Protein AF-A0A2J8S202-F1 (afdb_monomer)

Secondary structure (DSSP, 8-state):
--GGG-EEPPPEET-SS-EEEEEEEEE--HHHHTT-EEEEEEEEE-SSS--EEEEEEEEEGGGS-TTT-EEEEEEPBPSSSS-----EEEEEEEEEGGGTEEEEEEEEEESPPPP---SS--EEEEEEEE-SS----PPP-

Organism: Pongo abelii (NCBI:txid9601)

InterPro domains:
  IPR000008 C2 domain [PF00168] (2-74)
  IPR000008 C2 domain [PS50004] (1-74)
  IPR035892 C2 domain superfamily [G3DSA:2.60.40.150] (1-80)
  IPR035892 C2 domain superfamily [G3DSA:2.60.40.150] (81-124)
  IPR035892 C2 domain superfamily [SSF49562] (3-82)
  IPR035892 C2 domain superfamily [SSF49562] (79-119)

Radius of gyration: 15.26 Å; Cα contacts (8 Å, |Δi|>4): 319; chains: 1; bounding box: 33×30×45 Å

Foldseek 3Di:
DPQPAKDKFDWAWDDQKDFGQDKDKDQAAPVVLQQKKKKKWKWKDFPPDDIHTLFMDIGRSVVDPQAVKDKDKDFGDDPDPDPDRQWIWIKIWHDDNVRSMIMITRGIIHPGDDDPPDDGIIIMIMMIDIDPPDHDDDDDD

Nearest PDB structures (foldseek):
  4rsu-assembly1_G  TM=2.448E-01  e=8.328E-01  Homo sapiens
  6lhc-assembly1_C  TM=2.661E-01  e=1.343E+00  Coxsackievirus A16
  8zh6-assembly1_B  TM=2.352E-01  e=2.680E+00  Poliovirus 2
  4en0-assembly1_C  TM=2.445E-01  e=5.069E+00  Homo sapiens

Sequence (141 aa):
PDQKNSKQTGVKRKTQKPVFEERYTFEIPFLEAQRRTLLLTVVDFDKFSRHCVIGKVSVPLCEVDLVKGGHWWKALIPSSQNEVELGELLLSLNYLPSAGRLNVDVIRAKQLLQTDVSQGSAGAWTQTCENQEDILLKRHN

pLDDT: mean 74.91, std 20.97, range [21.05, 95.94]

Solvent-accessible surface area (backbone atoms only — not comparable to full-atom values): 8170 Å² total; per-residue (Å²): 117,89,77,85,75,63,49,73,55,74,75,34,66,75,48,51,58,40,75,65,72,43,78,44,79,43,86,45,54,67,79,57,45,44,74,27,38,43,37,34,41,35,31,40,42,36,92,88,57,80,67,41,77,57,24,32,39,79,43,56,40,63,82,45,64,36,75,82,34,54,69,51,77,42,65,33,42,52,91,54,96,62,95,55,83,37,26,34,39,34,36,32,41,35,39,40,80,96,73,30,29,37,37,42,31,46,38,35,37,39,64,39,57,84,74,90,78,69,97,63,73,55,18,36,31,43,38,42,38,77,56,84,68,82,89,86,84,79,88,77,134

Structure (mmCIF, N/CA/C/O backbone):
data_AF-A0A2J8S202-F1
#
_entry.id   AF-A0A2J8S202-F1
#
loop_
_atom_site.group_PDB
_atom_site.id
_atom_site.type_symbol
_atom_site.label_atom_id
_atom_site.label_alt_id
_atom_site.label_comp_id
_atom_site.label_asym_id
_atom_site.label_entity_id
_atom_site.label_seq_id
_atom_site.pdbx_PDB_ins_code
_atom_site.Cartn_x
_atom_site.Cartn_y
_atom_site.Cartn_z
_atom_site.occupancy
_atom_site.B_iso_or_equiv
_atom_site.auth_seq_id
_atom_site.auth_comp_id
_atom_site.auth_asym_id
_atom_site.auth_atom_id
_atom_site.pdbx_PDB_model_num
ATOM 1 N N . PRO A 1 1 ? -4.399 20.491 0.256 1.00 38.12 1 PRO A N 1
ATOM 2 C CA . PRO A 1 1 ? -4.205 19.036 0.450 1.00 38.12 1 PRO A CA 1
ATOM 3 C C . PRO A 1 1 ? -2.990 18.771 1.357 1.00 38.12 1 PRO A C 1
ATOM 5 O O . PRO A 1 1 ? -1.859 19.065 0.971 1.00 38.12 1 PRO A O 1
ATOM 8 N N . ASP A 1 2 ? -3.239 18.311 2.587 1.00 34.34 2 ASP A N 1
ATOM 9 C CA . ASP A 1 2 ? -2.225 18.080 3.625 1.00 34.34 2 ASP A CA 1
ATOM 10 C C . ASP A 1 2 ? -1.236 16.966 3.223 1.00 34.34 2 ASP A C 1
ATOM 12 O O . ASP A 1 2 ? -1.467 15.775 3.410 1.00 34.34 2 ASP A O 1
ATOM 16 N N . GLN A 1 3 ? -0.092 17.372 2.664 1.00 42.88 3 GLN A N 1
ATOM 17 C CA . GLN A 1 3 ? 1.008 16.532 2.152 1.00 42.88 3 GLN A CA 1
ATOM 18 C C . GLN A 1 3 ? 1.802 15.762 3.226 1.00 42.88 3 GLN A C 1
ATOM 20 O O . GLN A 1 3 ? 2.818 15.138 2.921 1.00 42.88 3 GLN A O 1
ATOM 25 N N . LYS A 1 4 ? 1.390 15.809 4.494 1.00 51.25 4 LYS A N 1
ATOM 26 C CA . LYS A 1 4 ? 2.284 15.539 5.628 1.00 51.25 4 LYS A CA 1
ATOM 27 C C . LYS A 1 4 ? 2.596 14.051 5.874 1.00 51.25 4 LYS A C 1
ATOM 29 O O . LYS A 1 4 ? 3.563 13.764 6.573 1.00 51.25 4 LYS A O 1
ATOM 34 N N . ASN A 1 5 ? 1.850 13.113 5.272 1.00 61.41 5 ASN A N 1
ATOM 35 C CA . ASN A 1 5 ? 1.879 11.694 5.673 1.00 61.41 5 ASN A CA 1
ATOM 36 C C . ASN A 1 5 ? 2.275 10.669 4.589 1.00 61.41 5 ASN A C 1
ATOM 38 O O . ASN A 1 5 ? 2.226 9.476 4.867 1.00 61.41 5 ASN A O 1
ATOM 42 N N . SER A 1 6 ? 2.696 11.057 3.378 1.00 66.94 6 SER A N 1
ATOM 43 C CA . SER A 1 6 ? 3.093 10.051 2.367 1.00 66.94 6 SER A CA 1
ATOM 44 C C . SER A 1 6 ? 4.390 9.312 2.733 1.00 66.94 6 SER A C 1
ATOM 46 O O . SER A 1 6 ? 5.267 9.876 3.393 1.00 66.94 6 SER A O 1
ATOM 48 N N . LYS A 1 7 ? 4.535 8.069 2.258 1.00 80.69 7 LYS A N 1
ATOM 49 C CA . LYS A 1 7 ? 5.748 7.251 2.433 1.00 80.69 7 LYS A CA 1
ATOM 50 C C . LYS A 1 7 ? 6.242 6.716 1.086 1.00 80.69 7 LYS A C 1
ATOM 52 O O . LYS A 1 7 ? 5.464 6.582 0.139 1.00 80.69 7 LYS A O 1
ATOM 57 N N . GLN A 1 8 ? 7.544 6.456 0.986 1.00 76.00 8 GLN A N 1
ATOM 58 C CA . GLN A 1 8 ? 8.203 6.018 -0.249 1.00 76.00 8 GLN A CA 1
ATOM 59 C C . GLN A 1 8 ? 9.161 4.866 0.027 1.00 76.00 8 GLN A C 1
ATOM 61 O O . GLN A 1 8 ? 9.878 4.894 1.029 1.00 76.00 8 GLN A O 1
ATOM 66 N N . THR A 1 9 ? 9.191 3.901 -0.894 1.00 80.88 9 THR A N 1
ATOM 67 C CA . THR A 1 9 ? 10.151 2.798 -0.854 1.00 80.88 9 THR A CA 1
ATOM 68 C C . THR A 1 9 ? 11.521 3.210 -1.355 1.00 80.88 9 THR A C 1
ATOM 70 O O . THR A 1 9 ? 11.671 4.161 -2.127 1.00 80.88 9 THR A O 1
ATOM 73 N N . GLY A 1 10 ? 12.528 2.415 -1.008 1.00 75.31 10 GLY A N 1
ATOM 74 C CA . GLY A 1 10 ? 13.800 2.435 -1.711 1.00 75.31 10 GLY A CA 1
ATOM 75 C C . GLY A 1 10 ? 13.634 2.099 -3.198 1.00 75.31 10 GLY A C 1
ATOM 76 O O . GLY A 1 10 ? 12.735 1.355 -3.607 1.00 75.31 10 GLY A O 1
ATOM 77 N N . VAL A 1 11 ? 14.538 2.631 -4.024 1.00 77.69 11 VAL A N 1
ATOM 78 C CA . VAL A 1 11 ? 14.586 2.332 -5.463 1.00 77.69 11 VAL A CA 1
ATOM 79 C C . VAL A 1 11 ? 15.269 0.988 -5.694 1.00 77.69 11 VAL A C 1
ATOM 81 O O . VAL A 1 11 ? 16.410 0.780 -5.276 1.00 77.69 11 VAL A O 1
ATOM 84 N N . LYS A 1 12 ? 14.604 0.086 -6.418 1.00 79.06 12 LYS A N 1
ATOM 85 C CA . LYS A 1 12 ? 15.150 -1.218 -6.809 1.00 79.06 12 LYS A CA 1
ATOM 86 C C . LYS A 1 12 ? 15.546 -1.177 -8.281 1.00 79.06 12 LYS A C 1
ATOM 88 O O . LYS A 1 12 ? 14.713 -1.138 -9.180 1.00 79.06 12 LYS A O 1
ATOM 93 N N . ARG A 1 13 ? 16.854 -1.149 -8.531 1.00 73.00 13 ARG A N 1
ATOM 94 C CA . ARG A 1 13 ? 17.413 -0.974 -9.878 1.00 73.00 13 ARG A CA 1
ATOM 95 C C . ARG A 1 13 ? 17.412 -2.280 -10.668 1.00 73.00 13 ARG A C 1
ATOM 97 O O . ARG A 1 13 ? 17.683 -3.337 -10.109 1.00 73.00 13 ARG A O 1
ATOM 104 N N . LYS A 1 14 ? 17.196 -2.169 -11.980 1.00 71.94 14 LYS A N 1
ATOM 105 C CA . LYS A 1 14 ? 17.376 -3.226 -12.986 1.00 71.94 14 LYS A CA 1
ATOM 106 C C . LYS A 1 14 ? 16.583 -4.510 -12.696 1.00 71.94 14 LYS A C 1
ATOM 108 O O . LYS A 1 14 ? 17.105 -5.606 -12.868 1.00 71.94 14 LYS A O 1
ATOM 113 N N . THR A 1 15 ? 15.331 -4.392 -12.245 1.00 72.69 15 THR A N 1
ATOM 114 C CA . THR A 1 15 ? 14.475 -5.559 -11.973 1.00 72.69 15 THR A CA 1
ATOM 115 C C . THR A 1 15 ? 12.994 -5.280 -12.236 1.00 72.69 15 THR A C 1
ATOM 117 O O . THR A 1 15 ? 12.470 -4.248 -11.832 1.00 72.69 15 THR A O 1
ATOM 120 N N . GLN A 1 16 ? 12.311 -6.238 -12.869 1.00 72.50 16 GLN A N 1
ATOM 121 C CA . GLN A 1 16 ? 10.844 -6.279 -13.026 1.00 72.50 16 GLN A CA 1
ATOM 122 C C . GLN A 1 16 ? 10.153 -7.099 -11.921 1.00 72.50 16 GLN A C 1
ATOM 124 O O . GLN A 1 16 ? 8.938 -7.310 -11.939 1.00 72.50 16 GLN A O 1
ATOM 129 N N . LYS A 1 17 ? 10.940 -7.609 -10.967 1.00 79.31 17 LYS A N 1
ATOM 130 C CA . LYS A 1 17 ? 10.481 -8.350 -9.788 1.00 79.31 17 LYS A CA 1
ATOM 131 C C . LYS A 1 17 ? 11.111 -7.740 -8.529 1.00 79.31 17 LYS A C 1
ATOM 133 O O . LYS A 1 17 ? 11.915 -8.405 -7.870 1.00 79.31 17 LYS A O 1
ATOM 138 N N . PRO A 1 18 ? 10.869 -6.446 -8.243 1.00 84.12 18 PRO A N 1
ATOM 139 C CA . PRO A 1 18 ? 11.479 -5.791 -7.097 1.00 84.12 18 PRO A CA 1
ATOM 140 C C . PRO A 1 18 ? 10.973 -6.408 -5.791 1.00 84.12 18 PRO A C 1
ATOM 142 O O . PRO A 1 18 ? 9.774 -6.627 -5.617 1.00 84.12 18 PRO A O 1
ATOM 145 N N . VAL A 1 19 ? 11.900 -6.658 -4.867 1.00 87.25 19 VAL A N 1
ATOM 146 C CA . VAL A 1 19 ? 11.614 -7.031 -3.477 1.00 87.25 19 VAL A CA 1
ATOM 147 C C . VAL A 1 19 ? 11.929 -5.819 -2.607 1.00 87.25 19 VAL A C 1
ATOM 149 O O . VAL A 1 19 ? 13.067 -5.334 -2.592 1.00 87.25 19 VAL A O 1
ATOM 152 N N . PHE A 1 20 ? 10.897 -5.294 -1.954 1.00 87.75 20 PHE A N 1
ATOM 153 C CA . PHE A 1 20 ? 10.955 -4.107 -1.108 1.00 87.75 20 PHE A CA 1
ATOM 154 C C . PHE A 1 20 ? 11.125 -4.514 0.354 1.00 87.75 20 PHE A C 1
ATOM 156 O O . PHE A 1 20 ? 12.145 -4.163 0.937 1.00 87.75 20 PHE A O 1
ATOM 163 N N . GLU A 1 21 ? 10.188 -5.313 0.879 1.00 91.31 21 GLU A N 1
ATOM 164 C CA . GLU A 1 21 ? 10.121 -5.740 2.288 1.00 91.31 21 GLU A CA 1
ATOM 165 C C . GLU A 1 21 ? 10.137 -4.553 3.265 1.00 91.31 21 GLU A C 1
ATOM 167 O O . GLU A 1 21 ? 10.755 -4.588 4.327 1.00 91.31 21 GLU A O 1
ATOM 172 N N . GLU A 1 22 ? 9.434 -3.482 2.893 1.00 87.94 22 GLU A N 1
ATOM 173 C CA . GLU A 1 22 ? 9.383 -2.237 3.658 1.00 87.94 22 GLU A CA 1
ATOM 174 C C . GLU A 1 22 ? 8.033 -2.094 4.361 1.00 87.94 22 GLU A C 1
ATOM 176 O O . GLU A 1 22 ? 6.980 -2.301 3.755 1.00 87.94 22 GLU A O 1
ATOM 181 N N . ARG A 1 23 ? 8.070 -1.717 5.643 1.00 90.81 23 ARG A N 1
ATOM 182 C CA . ARG A 1 23 ? 6.890 -1.460 6.473 1.00 90.81 23 ARG A CA 1
ATOM 183 C C . ARG A 1 23 ? 6.729 0.028 6.729 1.00 90.81 23 ARG A C 1
ATOM 185 O O . ARG A 1 23 ? 7.671 0.697 7.154 1.00 90.81 23 ARG A O 1
ATOM 192 N N . TYR A 1 24 ? 5.500 0.503 6.595 1.00 90.44 24 TYR A N 1
ATOM 193 C CA . TYR A 1 24 ? 5.096 1.850 6.960 1.00 90.44 24 TYR A CA 1
ATOM 194 C C . TYR A 1 24 ? 3.992 1.812 8.004 1.00 90.44 24 TYR A C 1
ATOM 196 O O . TYR A 1 24 ? 3.042 1.044 7.885 1.00 90.44 24 TYR A O 1
ATOM 204 N N . THR A 1 25 ? 4.114 2.665 9.015 1.00 90.06 25 THR A N 1
ATOM 205 C CA . THR A 1 25 ? 3.120 2.801 10.079 1.00 90.06 25 THR A CA 1
ATOM 206 C C . THR A 1 25 ? 2.480 4.179 10.004 1.00 90.06 25 THR A C 1
ATOM 208 O O . THR A 1 25 ? 3.185 5.190 9.926 1.00 90.06 25 THR A O 1
ATOM 211 N N . PHE A 1 26 ? 1.153 4.202 10.049 1.00 87.94 26 PHE A N 1
ATOM 212 C CA . PHE A 1 26 ? 0.326 5.401 10.071 1.00 87.94 26 PHE A CA 1
ATOM 213 C C . PHE A 1 26 ? -0.447 5.434 11.388 1.00 87.94 26 PHE A C 1
ATOM 215 O O . PHE A 1 26 ? -1.079 4.448 11.767 1.00 87.94 26 PHE A O 1
ATOM 222 N N . GLU A 1 27 ? -0.360 6.547 12.110 1.00 91.00 27 GLU A N 1
ATOM 223 C CA . GLU A 1 27 ? -1.137 6.765 13.331 1.00 91.00 27 GLU A CA 1
ATOM 224 C C . GLU A 1 27 ? -2.478 7.382 12.938 1.00 91.00 27 GLU A C 1
ATOM 226 O O . GLU A 1 27 ? -2.563 8.569 12.632 1.00 91.00 27 GLU A O 1
ATOM 231 N N . ILE A 1 28 ? -3.510 6.541 12.885 1.00 88.25 28 ILE A N 1
ATOM 232 C CA . ILE A 1 28 ? -4.851 6.907 12.433 1.00 88.25 28 ILE A CA 1
ATOM 233 C C . ILE A 1 28 ? -5.902 6.145 13.256 1.00 88.25 28 ILE A C 1
ATOM 235 O O . ILE A 1 28 ? -5.770 4.931 13.443 1.00 88.25 28 ILE A O 1
ATOM 239 N N . PRO A 1 29 ? -6.960 6.801 13.766 1.00 91.75 29 PRO A N 1
ATOM 240 C CA . PRO A 1 29 ? -8.056 6.124 14.458 1.00 91.75 29 PRO A CA 1
ATOM 241 C C . PRO A 1 29 ? -8.766 5.089 13.575 1.00 91.75 29 PRO A C 1
ATOM 243 O O . PRO A 1 29 ? -8.938 5.295 12.378 1.00 91.75 29 PRO A O 1
ATOM 246 N N . PHE A 1 30 ? -9.253 3.996 14.166 1.00 91.06 30 PHE A N 1
ATOM 247 C CA . PHE A 1 30 ? -9.806 2.865 13.407 1.00 91.06 30 PHE A CA 1
ATOM 248 C C . PHE A 1 30 ? -10.989 3.257 12.514 1.00 91.06 30 PHE A C 1
ATOM 250 O O . PHE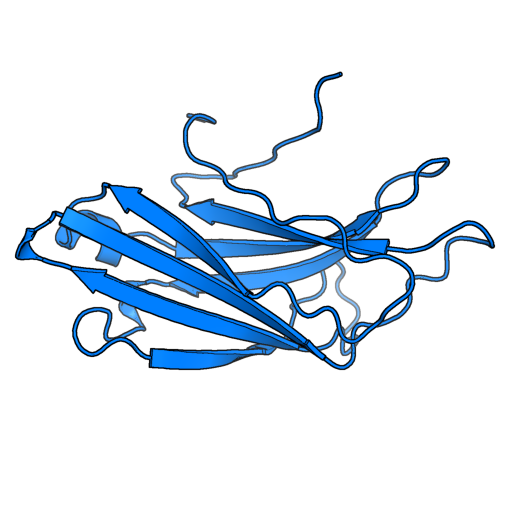 A 1 30 ? -11.031 2.910 11.337 1.00 91.06 30 PHE A O 1
ATOM 257 N N . LEU A 1 31 ? -11.931 4.030 13.063 1.00 90.94 31 LEU A N 1
ATOM 258 C CA . LEU A 1 31 ? -13.106 4.507 12.325 1.00 90.94 31 LEU A CA 1
ATOM 259 C C . LEU A 1 31 ? -12.729 5.435 11.168 1.00 90.94 31 LEU A C 1
ATOM 261 O O . LEU A 1 31 ? -13.438 5.498 10.164 1.00 90.94 31 LEU A O 1
ATOM 265 N N . GLU A 1 32 ? -11.626 6.164 11.317 1.00 88.88 32 GLU A N 1
ATOM 266 C CA . GLU A 1 32 ? -11.096 7.003 10.257 1.00 88.88 32 GLU A CA 1
ATOM 267 C C . GLU A 1 32 ? -10.426 6.135 9.193 1.00 88.88 32 GLU A C 1
ATOM 269 O O . GLU A 1 32 ? -10.776 6.268 8.026 1.00 88.88 32 GLU A O 1
ATOM 274 N N . ALA A 1 33 ? -9.583 5.174 9.587 1.00 87.88 33 ALA A N 1
ATOM 275 C CA . ALA A 1 33 ? -8.950 4.216 8.682 1.00 87.88 33 ALA A CA 1
ATOM 276 C C . ALA A 1 33 ? -9.981 3.499 7.798 1.00 87.88 33 ALA A C 1
ATOM 278 O O . ALA A 1 33 ? -9.807 3.446 6.588 1.00 87.88 33 ALA A O 1
ATOM 279 N N . GLN A 1 34 ? -11.110 3.048 8.354 1.00 87.94 34 GLN A N 1
ATOM 280 C CA . GLN A 1 34 ? -12.179 2.406 7.575 1.00 87.94 34 GLN A CA 1
ATOM 281 C C . GLN A 1 34 ? -12.800 3.309 6.496 1.00 87.94 34 GLN A C 1
ATOM 283 O O . GLN A 1 34 ? -13.395 2.810 5.549 1.00 87.94 34 GLN A O 1
ATOM 288 N N . ARG A 1 35 ? -12.672 4.632 6.603 1.00 88.19 35 ARG A N 1
ATOM 289 C CA . ARG A 1 35 ? -13.168 5.592 5.603 1.00 88.19 35 ARG A CA 1
ATOM 290 C C . ARG A 1 35 ? -12.101 5.995 4.586 1.00 88.19 35 ARG A C 1
ATOM 292 O O . ARG A 1 35 ? -12.402 6.745 3.658 1.00 88.19 35 ARG A O 1
ATOM 299 N N . ARG A 1 36 ? -10.858 5.541 4.761 1.00 86.94 36 ARG A N 1
ATOM 300 C CA . ARG A 1 36 ? -9.729 5.883 3.894 1.00 86.94 36 ARG A CA 1
ATOM 301 C C . ARG A 1 36 ? -9.542 4.830 2.807 1.00 86.94 36 ARG A C 1
ATOM 303 O O . ARG A 1 36 ? -9.976 3.682 2.893 1.00 86.94 36 ARG A O 1
ATOM 310 N N . THR A 1 37 ? -8.861 5.255 1.755 1.00 88.25 37 THR A N 1
ATOM 311 C CA . THR A 1 37 ? -8.381 4.389 0.682 1.00 88.25 37 THR A CA 1
ATOM 312 C C . THR A 1 37 ? -6.870 4.503 0.642 1.00 88.25 37 THR A C 1
ATOM 314 O O . THR A 1 37 ? -6.332 5.613 0.583 1.00 88.25 37 THR A O 1
ATOM 317 N N . LEU A 1 38 ? -6.197 3.358 0.676 1.00 89.31 38 LEU A N 1
ATOM 318 C CA . LEU A 1 38 ? -4.766 3.272 0.461 1.00 89.31 38 LEU A CA 1
ATOM 319 C C . LEU A 1 38 ? -4.493 3.319 -1.042 1.00 89.31 38 LEU A C 1
ATOM 321 O O . LEU A 1 38 ? -4.945 2.451 -1.789 1.00 89.31 38 LEU A O 1
ATOM 325 N N . LEU A 1 39 ? -3.726 4.315 -1.472 1.00 89.00 39 LEU A N 1
ATOM 326 C CA . LEU A 1 39 ? -3.286 4.457 -2.852 1.00 89.00 39 LEU A CA 1
ATOM 327 C C . LEU A 1 39 ? -1.790 4.165 -2.936 1.00 89.00 39 LEU A C 1
ATOM 329 O O . LEU A 1 39 ? -0.989 4.802 -2.254 1.00 89.00 39 LEU A O 1
ATOM 333 N N . LEU A 1 40 ? -1.403 3.244 -3.810 1.00 88.38 40 LEU A N 1
ATOM 334 C CA . LEU A 1 40 ? -0.012 2.993 -4.150 1.00 88.38 40 LEU A CA 1
ATOM 335 C C . LEU A 1 40 ? 0.236 3.327 -5.613 1.00 88.38 40 LEU A C 1
ATOM 337 O O . LEU A 1 40 ? -0.571 2.995 -6.475 1.00 88.38 40 LEU A O 1
ATOM 341 N N . THR A 1 41 ? 1.364 3.961 -5.901 1.00 87.00 41 THR A N 1
ATOM 342 C CA . THR A 1 41 ? 1.814 4.240 -7.268 1.00 87.00 41 THR A CA 1
ATOM 343 C C . THR A 1 41 ? 3.173 3.597 -7.478 1.00 87.00 41 THR A C 1
ATOM 345 O O . THR A 1 41 ? 4.109 3.876 -6.731 1.00 87.00 41 THR A O 1
ATOM 348 N N . VAL A 1 42 ? 3.279 2.741 -8.491 1.00 85.50 42 VAL A N 1
ATOM 349 C CA . VAL A 1 42 ? 4.540 2.133 -8.921 1.00 85.50 42 VAL A CA 1
ATOM 350 C C . VAL A 1 42 ? 5.103 2.968 -10.060 1.00 85.50 42 VAL A C 1
ATOM 352 O O . VAL A 1 42 ? 4.404 3.279 -11.028 1.00 85.50 42 VAL A O 1
ATOM 355 N N . VAL A 1 43 ? 6.366 3.352 -9.931 1.00 82.69 43 VAL A N 1
ATOM 356 C CA . VAL A 1 43 ? 7.029 4.301 -10.821 1.00 82.69 43 VAL A CA 1
ATOM 357 C C . VAL A 1 43 ? 8.354 3.712 -11.290 1.00 82.69 43 VAL A C 1
ATOM 359 O O . VAL A 1 43 ? 9.130 3.188 -10.488 1.00 82.69 43 VAL A O 1
ATOM 362 N N . ASP A 1 44 ? 8.623 3.831 -12.587 1.00 76.38 44 ASP A N 1
ATOM 363 C CA . ASP A 1 44 ? 9.952 3.639 -13.151 1.00 76.38 44 ASP A CA 1
ATOM 364 C C . ASP A 1 44 ? 10.767 4.921 -12.961 1.00 76.38 44 ASP A C 1
ATOM 366 O O . ASP A 1 44 ? 10.398 6.014 -13.415 1.00 76.38 44 ASP A O 1
ATOM 370 N N . PHE A 1 45 ? 11.853 4.792 -12.210 1.00 70.44 45 PHE A N 1
ATOM 371 C CA . PHE A 1 45 ? 12.813 5.848 -11.962 1.00 70.44 45 PHE A CA 1
ATOM 372 C C . PHE A 1 45 ? 13.925 5.793 -12.994 1.00 70.44 45 PHE A C 1
ATOM 374 O O . PHE A 1 45 ? 14.720 4.852 -13.029 1.00 70.44 45 PHE A O 1
ATOM 381 N N . ASP A 1 46 ? 14.059 6.895 -13.714 1.00 67.19 46 ASP A N 1
ATOM 382 C CA . ASP A 1 46 ? 15.227 7.200 -14.515 1.00 67.19 46 ASP A CA 1
ATOM 383 C C . ASP A 1 46 ? 15.930 8.424 -13.914 1.00 67.19 46 ASP A C 1
ATOM 385 O O . ASP A 1 46 ? 15.303 9.407 -13.517 1.00 67.19 46 ASP A O 1
ATOM 389 N N . LYS A 1 47 ? 17.259 8.352 -13.817 1.00 64.00 47 LYS A N 1
ATOM 390 C CA . LYS A 1 47 ? 18.096 9.450 -13.322 1.00 64.00 47 LYS A CA 1
ATOM 391 C C . LYS A 1 47 ? 18.150 10.625 -14.306 1.00 64.00 47 LYS A C 1
ATOM 393 O O . LYS A 1 47 ? 18.378 11.753 -13.870 1.00 64.00 47 LYS A O 1
ATOM 398 N N . PHE A 1 48 ? 18.013 10.356 -15.600 1.00 69.25 48 PHE A N 1
ATOM 399 C CA . PHE A 1 48 ? 18.263 11.300 -16.688 1.00 69.25 48 PHE A CA 1
ATOM 400 C C . PHE A 1 48 ? 17.007 11.643 -17.491 1.00 69.25 48 PHE A C 1
ATOM 402 O O . PHE A 1 48 ? 17.002 12.658 -18.185 1.00 69.25 48 PHE A O 1
ATOM 409 N N . SER A 1 49 ? 15.949 10.838 -17.385 1.00 65.44 49 SER A N 1
ATOM 410 C CA . SER A 1 49 ? 14.672 11.087 -18.053 1.00 65.44 49 SER A CA 1
ATOM 411 C C . SER A 1 49 ? 13.526 11.330 -17.065 1.00 65.44 49 SER A C 1
ATOM 413 O O . SER A 1 49 ? 13.703 11.410 -15.845 1.00 65.44 49 SER A O 1
ATOM 415 N N . ARG A 1 50 ? 12.324 11.542 -17.604 1.00 72.25 50 ARG A N 1
ATOM 416 C CA . ARG A 1 50 ? 11.125 11.775 -16.801 1.00 72.25 50 ARG A CA 1
ATOM 417 C C . ARG A 1 50 ? 10.668 10.453 -16.197 1.00 72.25 50 ARG A C 1
ATOM 419 O O . ARG A 1 50 ? 10.474 9.484 -16.919 1.00 72.25 50 ARG A O 1
ATOM 426 N N . HIS A 1 51 ? 10.408 10.452 -14.891 1.00 71.44 51 HIS A N 1
ATOM 427 C CA . HIS A 1 51 ? 9.828 9.289 -14.223 1.00 71.44 51 HIS A CA 1
ATOM 428 C C . HIS A 1 51 ? 8.519 8.870 -14.908 1.00 71.44 51 HIS A C 1
ATOM 430 O O . HIS A 1 51 ? 7.659 9.721 -15.174 1.00 71.44 51 HIS A O 1
ATOM 436 N N . CYS A 1 52 ? 8.360 7.571 -15.149 1.00 73.88 52 CYS A N 1
ATOM 437 C CA . CYS A 1 52 ? 7.163 7.013 -15.763 1.00 73.88 52 CYS A CA 1
ATOM 438 C C . CYS A 1 52 ? 6.327 6.292 -14.707 1.00 73.88 52 CYS A C 1
ATOM 440 O O . CYS A 1 52 ? 6.838 5.454 -13.969 1.00 73.88 52 CYS A O 1
ATOM 442 N N . VAL A 1 53 ? 5.036 6.611 -14.605 1.00 81.50 53 VAL A N 1
ATOM 443 C CA . VAL A 1 53 ? 4.132 5.827 -13.757 1.00 81.50 53 VAL A CA 1
ATOM 444 C C . VAL A 1 53 ? 3.845 4.519 -14.481 1.00 81.50 53 VAL A C 1
ATOM 446 O O . VAL A 1 53 ? 3.226 4.540 -15.540 1.00 81.50 53 VAL A O 1
ATOM 449 N N . ILE A 1 54 ? 4.272 3.403 -13.891 1.00 81.38 54 ILE A N 1
ATOM 450 C CA . ILE A 1 54 ? 3.964 2.068 -14.406 1.00 81.38 54 ILE A CA 1
ATOM 451 C C . ILE A 1 54 ? 2.480 1.798 -14.169 1.00 81.38 54 ILE A C 1
ATOM 453 O O . ILE A 1 54 ? 1.752 1.517 -15.109 1.00 81.38 54 ILE A O 1
ATOM 457 N N . GLY A 1 55 ? 2.007 1.950 -12.929 1.00 84.62 55 GLY A N 1
ATOM 458 C CA . GLY A 1 55 ? 0.612 1.695 -12.576 1.00 84.62 55 GLY A CA 1
ATOM 459 C C . GLY A 1 55 ? 0.283 2.045 -11.132 1.00 84.62 55 GLY A C 1
ATOM 460 O O . GLY A 1 55 ? 1.157 2.447 -10.358 1.00 84.62 55 GLY A O 1
ATOM 461 N N . LYS A 1 56 ? -0.991 1.903 -10.766 1.00 88.19 56 LYS A N 1
ATOM 462 C CA . LYS A 1 56 ? -1.493 2.232 -9.425 1.00 88.19 56 LYS A CA 1
ATOM 463 C C . LYS A 1 56 ? -2.263 1.072 -8.805 1.00 88.19 56 LYS A C 1
ATOM 465 O O . LYS A 1 56 ? -2.895 0.299 -9.511 1.00 88.19 56 LYS A O 1
ATOM 470 N N . VAL A 1 57 ? -2.259 0.988 -7.482 1.00 88.75 57 VAL A N 1
ATOM 471 C CA . VAL A 1 57 ? -3.144 0.118 -6.702 1.00 88.75 57 VAL A CA 1
ATOM 472 C C . VAL A 1 57 ? -3.984 0.997 -5.791 1.00 88.75 57 VAL A C 1
ATOM 474 O O . VAL A 1 57 ? -3.445 1.859 -5.106 1.00 88.75 57 VAL A O 1
ATOM 477 N N . SER A 1 58 ? -5.292 0.764 -5.763 1.00 89.19 58 SER A N 1
ATOM 478 C CA . SER A 1 58 ? -6.214 1.403 -4.826 1.00 89.19 58 SER A CA 1
ATOM 479 C C . SER A 1 58 ? -6.86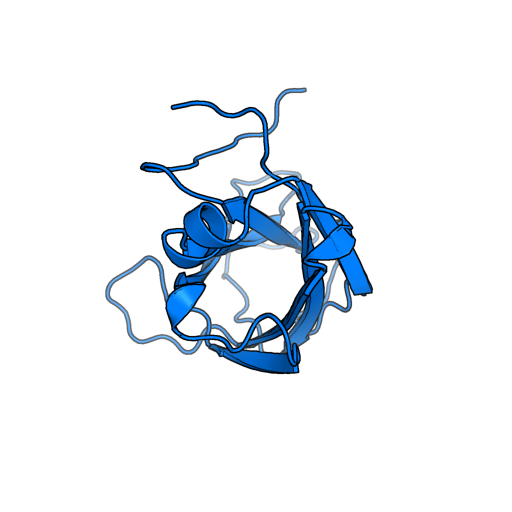3 0.327 -3.963 1.00 89.19 58 SER A C 1
ATOM 481 O O . SER A 1 58 ? -7.358 -0.669 -4.493 1.00 89.19 58 SER A O 1
ATOM 483 N N . VAL A 1 59 ? -6.825 0.494 -2.643 1.00 89.19 59 VAL A N 1
ATOM 484 C CA . VAL A 1 59 ? -7.438 -0.429 -1.681 1.00 89.19 59 VAL A CA 1
ATOM 485 C C . VAL A 1 59 ? -8.300 0.370 -0.706 1.00 89.19 59 VAL A C 1
ATOM 487 O O . VAL A 1 59 ? -7.753 1.023 0.189 1.00 89.19 59 VAL A O 1
ATOM 490 N N . PRO A 1 60 ? -9.634 0.336 -0.847 1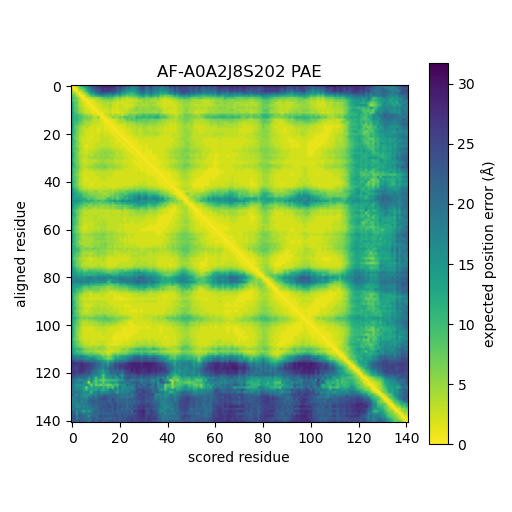.00 91.38 60 PRO A N 1
ATOM 491 C CA . PRO A 1 60 ? -10.533 0.830 0.185 1.00 91.38 60 PRO A CA 1
ATOM 492 C C . PRO A 1 60 ? -10.302 0.033 1.468 1.00 91.38 60 PRO A C 1
ATOM 494 O O . PRO A 1 60 ? -10.422 -1.192 1.485 1.00 91.38 60 PRO A O 1
ATOM 497 N N . LEU A 1 61 ? -9.932 0.709 2.553 1.00 89.38 61 LEU A N 1
ATOM 498 C CA . LEU A 1 61 ? -9.554 0.023 3.789 1.00 89.38 61 LEU A CA 1
ATOM 499 C C . LEU A 1 61 ? -10.757 -0.623 4.495 1.00 89.38 61 LEU A C 1
ATOM 501 O O . LEU A 1 61 ? -10.571 -1.537 5.291 1.00 89.38 61 LEU A O 1
ATOM 505 N N . CYS A 1 62 ? -11.986 -0.204 4.174 1.00 90.31 62 CYS A N 1
ATOM 506 C CA . CYS A 1 62 ? -13.217 -0.869 4.612 1.00 90.31 62 CYS A CA 1
ATOM 507 C C . CYS A 1 62 ? -13.435 -2.259 4.000 1.00 90.31 62 CYS A C 1
ATOM 509 O O . CYS A 1 62 ? -14.165 -3.055 4.583 1.00 90.31 62 CYS A O 1
ATOM 511 N N . GLU A 1 63 ? -12.834 -2.559 2.846 1.00 92.00 63 GLU A N 1
ATOM 512 C CA . GLU A 1 63 ? -12.976 -3.860 2.173 1.00 92.00 63 GLU A CA 1
ATOM 513 C C . GLU A 1 63 ? -12.010 -4.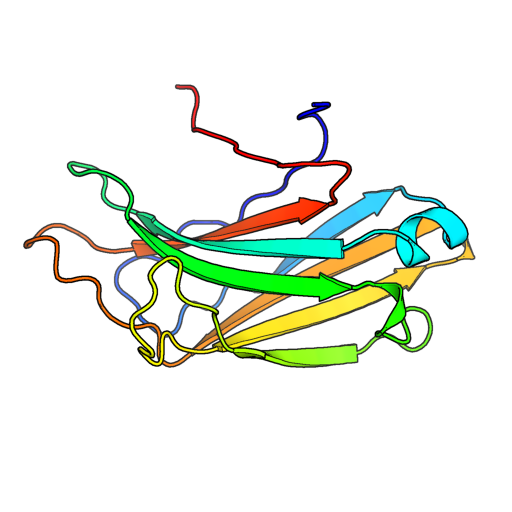916 2.726 1.00 92.00 63 GLU A C 1
ATOM 515 O O . GLU A 1 63 ? -12.049 -6.081 2.329 1.00 92.00 63 GLU A O 1
ATOM 520 N N . VAL A 1 64 ? -11.127 -4.514 3.640 1.00 91.25 64 VAL A N 1
ATOM 521 C CA . VAL A 1 64 ? -10.118 -5.372 4.251 1.00 91.25 64 VAL A CA 1
ATOM 522 C C . VAL A 1 64 ? -10.465 -5.574 5.719 1.00 91.25 64 VAL A C 1
ATOM 524 O O . VAL A 1 64 ? -10.714 -4.619 6.453 1.00 91.25 64 VAL A O 1
ATOM 527 N N . ASP A 1 65 ? -10.403 -6.821 6.185 1.00 94.31 65 ASP A N 1
ATOM 528 C CA . ASP A 1 65 ? -10.378 -7.099 7.620 1.00 94.31 65 ASP A CA 1
ATOM 529 C C . ASP A 1 65 ? -9.012 -6.691 8.191 1.00 94.31 65 ASP A C 1
ATOM 531 O O . ASP A 1 65 ? -8.063 -7.475 8.247 1.00 94.31 65 ASP A O 1
ATOM 535 N N . LEU A 1 66 ? -8.902 -5.418 8.572 1.00 92.62 66 LEU A N 1
ATOM 536 C CA . LEU A 1 66 ? -7.662 -4.840 9.081 1.00 92.62 66 LEU A CA 1
ATOM 537 C C . LEU A 1 66 ? -7.237 -5.434 10.430 1.00 92.62 66 LEU A C 1
ATOM 539 O O . LEU A 1 66 ? -6.058 -5.359 10.756 1.00 92.62 66 LEU A O 1
ATOM 543 N N . VAL A 1 67 ? -8.163 -5.987 11.220 1.00 92.31 67 VAL A N 1
ATOM 544 C CA . VAL A 1 67 ? -7.864 -6.521 12.561 1.00 92.31 67 VAL A CA 1
ATOM 545 C C . VAL A 1 67 ? -7.275 -7.919 12.462 1.00 92.31 67 VAL A C 1
ATOM 547 O O . VAL 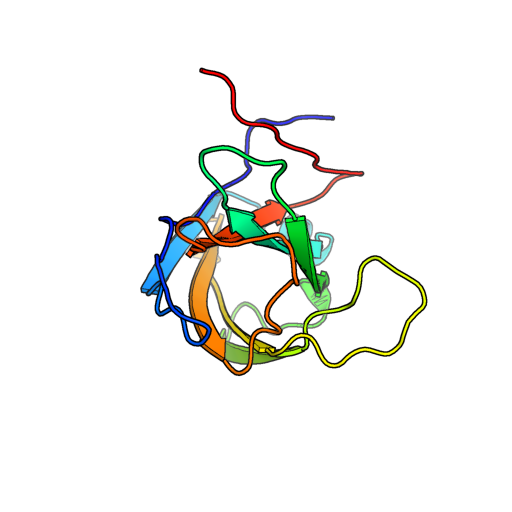A 1 67 ? -6.304 -8.229 13.149 1.00 92.31 67 VAL A O 1
ATOM 550 N N . LYS A 1 68 ? -7.843 -8.764 11.596 1.00 94.25 68 LYS A N 1
ATOM 551 C CA . LYS A 1 68 ? -7.225 -10.046 11.250 1.00 94.25 68 LYS A CA 1
ATOM 552 C C . LYS A 1 68 ? -5.912 -9.833 10.496 1.00 94.25 68 LYS A C 1
ATOM 554 O O . LYS A 1 68 ? -4.982 -10.627 10.636 1.00 94.25 68 LYS A O 1
ATOM 559 N N . GLY A 1 69 ? -5.870 -8.767 9.699 1.00 93.19 69 GLY A N 1
ATOM 560 C CA . GLY A 1 69 ? -4.786 -8.473 8.787 1.00 93.19 69 GLY A CA 1
ATOM 561 C C . GLY A 1 69 ? -4.664 -9.526 7.689 1.00 93.19 69 GLY A C 1
ATOM 562 O O . GLY A 1 69 ? -5.387 -10.526 7.628 1.00 93.19 69 GLY A O 1
ATOM 563 N N . GLY A 1 70 ? -3.726 -9.303 6.781 1.00 93.56 70 GLY A N 1
ATOM 564 C CA . GLY A 1 70 ? -3.436 -10.268 5.733 1.00 93.56 70 GLY A CA 1
ATOM 565 C C . GLY A 1 70 ? -2.536 -9.703 4.658 1.00 93.56 70 GLY A C 1
ATOM 566 O O . GLY A 1 70 ? -2.251 -8.508 4.642 1.00 93.56 70 GLY A O 1
ATOM 567 N N . HIS A 1 71 ? -2.117 -10.581 3.750 1.00 93.81 71 HIS A N 1
ATOM 568 C CA . HIS A 1 71 ? -1.373 -10.201 2.562 1.00 93.81 71 HIS A CA 1
ATOM 569 C C . HIS A 1 71 ? -2.002 -10.787 1.305 1.00 93.81 71 HIS A C 1
ATOM 571 O O . HIS A 1 71 ? -2.517 -11.905 1.317 1.00 93.81 71 HIS A O 1
ATOM 577 N N . TRP A 1 72 ? -1.960 -10.035 0.212 1.00 95.12 72 TRP A N 1
ATOM 578 C CA . TRP A 1 72 ? -2.538 -10.450 -1.063 1.00 95.12 72 TRP A CA 1
ATOM 579 C C . TRP A 1 72 ? -1.881 -9.715 -2.230 1.00 95.12 72 TRP A C 1
ATOM 581 O O . TRP A 1 72 ? -1.274 -8.652 -2.076 1.00 95.12 72 TRP A O 1
ATOM 591 N N . TRP A 1 73 ? -2.019 -10.299 -3.417 1.00 94.62 73 TRP A N 1
ATOM 592 C CA . TRP A 1 73 ? -1.626 -9.659 -4.665 1.00 94.62 73 TRP A CA 1
ATOM 593 C C . TRP A 1 73 ? -2.725 -8.702 -5.136 1.00 94.62 73 TRP A C 1
ATOM 595 O O . TRP A 1 73 ? -3.910 -9.038 -5.096 1.00 94.62 73 TRP A O 1
ATOM 605 N N . LYS A 1 74 ? -2.335 -7.504 -5.576 1.00 93.00 74 LYS A N 1
ATOM 606 C CA . LYS A 1 74 ? -3.200 -6.569 -6.304 1.00 93.00 74 LYS A CA 1
ATOM 607 C C . LYS A 1 74 ? -2.591 -6.258 -7.660 1.00 93.00 74 LYS A C 1
ATOM 609 O O . LYS A 1 74 ? -1.435 -5.840 -7.731 1.00 93.00 74 LYS A O 1
ATOM 614 N N . ALA A 1 75 ? -3.386 -6.428 -8.709 1.00 92.38 75 ALA A N 1
ATOM 615 C CA . ALA A 1 75 ? -3.029 -6.001 -10.050 1.00 92.38 75 ALA A CA 1
ATOM 616 C C . ALA A 1 75 ? -2.868 -4.477 -10.114 1.00 92.38 75 ALA A C 1
ATOM 618 O O . ALA A 1 75 ? -3.611 -3.727 -9.473 1.00 92.38 75 ALA A O 1
ATOM 619 N N . LEU A 1 76 ? -1.879 -4.035 -10.884 1.00 88.38 76 LEU A N 1
ATOM 620 C CA . LEU A 1 76 ? -1.660 -2.629 -11.178 1.00 88.38 76 LEU A CA 1
ATOM 621 C C . LEU A 1 76 ? -2.666 -2.154 -12.221 1.00 88.38 76 LEU A C 1
ATOM 623 O O . LEU A 1 76 ? -2.840 -2.769 -13.269 1.00 88.38 76 LEU A O 1
ATOM 627 N N . ILE A 1 77 ? -3.293 -1.021 -11.932 1.00 88.19 77 ILE A N 1
ATOM 628 C CA . ILE A 1 77 ? -4.247 -0.365 -12.815 1.00 88.19 77 ILE A CA 1
ATOM 629 C C . ILE A 1 77 ? -3.486 0.645 -13.684 1.00 88.19 77 ILE A C 1
ATOM 631 O O . ILE A 1 77 ? -2.728 1.466 -13.137 1.00 88.19 77 ILE A O 1
ATOM 635 N N . PRO A 1 78 ? -3.666 0.607 -15.017 1.00 80.25 78 PRO A N 1
ATOM 636 C CA . PRO A 1 78 ? -3.029 1.552 -15.919 1.00 80.25 78 PRO A CA 1
ATOM 637 C C . PRO A 1 78 ? -3.548 2.969 -15.721 1.00 80.25 78 PRO A C 1
ATOM 639 O O . PRO A 1 78 ? -4.694 3.209 -15.356 1.00 80.25 78 PRO A O 1
ATOM 642 N N . SER A 1 79 ? -2.659 3.936 -15.953 1.00 70.00 79 SER A N 1
ATOM 643 C CA . SER A 1 79 ? -3.015 5.361 -15.916 1.00 70.00 79 SER A CA 1
ATOM 644 C C . SER A 1 79 ? -3.607 5.858 -17.245 1.00 70.00 79 SER A C 1
ATOM 646 O O . SER A 1 79 ? -4.066 6.994 -17.314 1.00 70.00 79 SER A O 1
ATOM 648 N N . SER A 1 80 ? -3.585 5.031 -18.294 1.00 69.88 80 SER A N 1
ATOM 649 C CA . SER A 1 80 ? -4.173 5.281 -19.615 1.00 69.88 80 SER A CA 1
ATOM 650 C C . SER A 1 80 ? -5.271 4.253 -19.915 1.00 69.88 80 SER A C 1
ATOM 652 O O . SER A 1 80 ? -5.297 3.183 -19.316 1.00 69.88 80 SER A O 1
ATOM 654 N N . GLN A 1 81 ? -6.178 4.564 -20.849 1.00 59.59 81 GLN A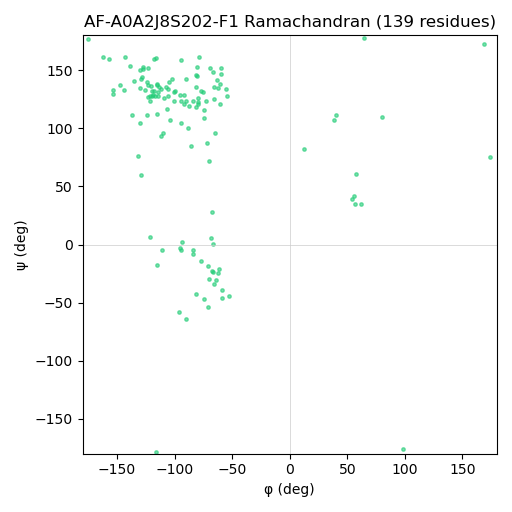 N 1
ATOM 655 C CA . 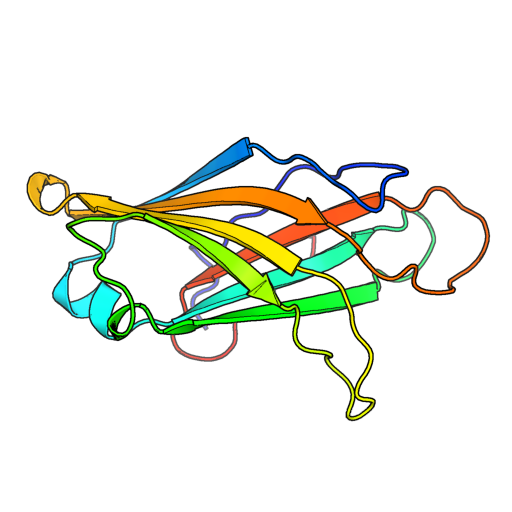GLN A 1 81 ? -7.308 3.694 -21.231 1.00 59.59 81 GLN A CA 1
ATOM 656 C C . GLN A 1 81 ? -6.902 2.382 -21.929 1.00 59.59 81 GLN A C 1
ATOM 658 O O . GLN A 1 81 ? -7.770 1.600 -22.303 1.00 59.59 81 GLN A O 1
ATOM 663 N N . ASN A 1 82 ? -5.607 2.128 -22.120 1.00 64.19 82 ASN A N 1
ATOM 664 C CA . ASN A 1 82 ? -5.156 0.881 -22.717 1.00 64.19 82 ASN A CA 1
ATOM 665 C C . ASN A 1 82 ? -5.167 -0.215 -21.645 1.00 64.19 82 ASN A C 1
ATOM 667 O O . ASN A 1 82 ? -4.489 -0.087 -20.625 1.00 64.19 82 ASN A O 1
ATOM 671 N N . GLU A 1 83 ? -5.908 -1.296 -21.894 1.00 65.06 83 GLU A N 1
ATOM 672 C CA . GLU A 1 83 ? -5.942 -2.507 -21.062 1.00 65.06 83 GLU A CA 1
ATOM 673 C C . GLU A 1 83 ? -4.625 -3.282 -21.184 1.00 65.06 83 GLU A C 1
ATOM 675 O O . GLU A 1 83 ? -4.527 -4.320 -21.835 1.00 65.06 83 GLU A O 1
ATOM 680 N N . VAL A 1 84 ? -3.568 -2.734 -20.594 1.00 77.12 84 VAL A N 1
ATOM 681 C CA . VAL A 1 84 ? -2.257 -3.371 -20.547 1.00 77.12 84 VAL A CA 1
ATOM 682 C C . VAL A 1 84 ? -2.078 -4.023 -19.182 1.00 77.12 84 VAL A C 1
ATOM 684 O O . VAL A 1 84 ? -2.323 -3.397 -18.151 1.00 77.12 84 VAL A O 1
ATOM 687 N N . GLU A 1 85 ? -1.631 -5.278 -19.163 1.00 80.44 85 GLU A N 1
ATOM 688 C CA . GLU A 1 85 ? -1.276 -5.968 -17.925 1.00 80.44 85 GLU A CA 1
ATOM 689 C C . GLU A 1 85 ? 0.064 -5.421 -17.402 1.00 80.44 85 GLU A C 1
ATOM 691 O O . GLU A 1 85 ? 1.122 -5.626 -17.996 1.00 80.44 85 GLU A O 1
ATOM 696 N N . LEU A 1 86 ? 0.016 -4.671 -16.298 1.00 82.81 86 LEU A N 1
ATOM 697 C CA . LEU A 1 86 ? 1.167 -3.932 -15.758 1.00 82.81 86 LEU A CA 1
ATOM 698 C C . LEU A 1 86 ? 1.932 -4.673 -14.659 1.00 82.81 86 LEU A C 1
ATOM 700 O O . LEU A 1 86 ? 2.938 -4.162 -14.163 1.00 82.81 86 LEU A O 1
ATOM 704 N N . GLY A 1 87 ? 1.455 -5.855 -14.276 1.00 87.81 87 GLY A N 1
ATOM 705 C CA . GLY A 1 87 ? 1.976 -6.653 -13.175 1.00 87.81 87 GLY A CA 1
ATOM 706 C C . GLY A 1 87 ? 1.177 -6.499 -11.885 1.00 87.81 87 GLY A C 1
ATOM 707 O O . GLY A 1 87 ? 0.142 -5.834 -11.827 1.00 87.81 87 GLY A O 1
ATOM 708 N N . GLU A 1 88 ? 1.670 -7.137 -10.828 1.00 91.00 88 GLU A N 1
ATOM 709 C CA . GLU A 1 88 ? 0.990 -7.195 -9.535 1.00 91.00 88 GLU A CA 1
ATOM 710 C C . GLU A 1 88 ? 1.926 -6.809 -8.389 1.00 91.00 88 GLU A C 1
ATOM 712 O O . GLU A 1 88 ? 3.132 -7.076 -8.423 1.00 91.00 88 GLU A O 1
ATOM 717 N N . LEU A 1 89 ? 1.348 -6.235 -7.335 1.00 91.69 89 LEU A N 1
ATOM 718 C CA . LEU A 1 89 ? 2.025 -5.847 -6.104 1.00 91.69 89 LEU A CA 1
ATOM 719 C C . LEU A 1 89 ? 1.505 -6.687 -4.931 1.00 91.69 89 LEU A C 1
ATOM 721 O O . LEU A 1 89 ? 0.298 -6.772 -4.708 1.00 91.69 89 LEU A O 1
ATOM 725 N N . LEU A 1 90 ? 2.416 -7.310 -4.186 1.00 94.31 90 LEU A N 1
ATOM 726 C CA . LEU A 1 90 ? 2.118 -8.025 -2.950 1.00 94.31 90 LEU A CA 1
ATOM 727 C C . LEU A 1 90 ? 2.178 -7.051 -1.777 1.00 94.31 90 LEU A C 1
ATOM 729 O O . LEU A 1 90 ? 3.234 -6.477 -1.488 1.00 94.31 90 LEU A O 1
ATOM 733 N N . LEU A 1 91 ? 1.046 -6.915 -1.096 1.00 94.00 91 LEU A N 1
ATOM 734 C CA . LEU A 1 91 ? 0.855 -6.001 0.023 1.00 94.00 91 LEU A CA 1
ATOM 735 C C . LEU A 1 91 ? 0.411 -6.762 1.257 1.00 94.00 91 LEU A C 1
ATOM 737 O O . LEU A 1 91 ? -0.252 -7.786 1.124 1.00 94.00 91 LEU A O 1
ATOM 741 N N . SER A 1 92 ? 0.747 -6.234 2.430 1.00 95.19 92 SER A N 1
ATOM 742 C CA . SER A 1 92 ? 0.200 -6.662 3.718 1.00 95.19 92 SER A CA 1
ATOM 743 C C . SER A 1 92 ? -0.376 -5.459 4.449 1.00 95.19 92 SER A C 1
ATOM 745 O O . SER A 1 92 ? 0.272 -4.415 4.508 1.00 95.19 92 SER A O 1
ATOM 747 N N . LEU A 1 93 ? -1.588 -5.599 4.987 1.00 95.06 93 LEU A N 1
ATOM 748 C CA . LEU A 1 93 ? -2.218 -4.592 5.840 1.00 95.06 93 LEU A CA 1
ATOM 749 C C . LEU A 1 93 ? -2.585 -5.221 7.177 1.00 95.06 93 LEU A C 1
ATOM 751 O O . LEU A 1 93 ? -3.120 -6.330 7.222 1.00 95.06 93 LEU A O 1
ATOM 755 N N . ASN A 1 94 ? -2.326 -4.494 8.258 1.00 95.94 94 ASN A N 1
ATOM 756 C CA . ASN A 1 94 ? -2.746 -4.879 9.598 1.00 95.94 94 ASN A CA 1
ATOM 757 C C . ASN A 1 94 ? -2.916 -3.642 10.477 1.00 95.94 94 ASN A C 1
ATOM 759 O O . ASN A 1 94 ? -2.026 -2.797 10.543 1.00 95.94 94 ASN A O 1
ATOM 763 N N . TYR A 1 95 ? -4.021 -3.559 11.201 1.00 94.88 95 TYR A N 1
ATOM 764 C CA . TYR A 1 95 ? -4.298 -2.493 12.146 1.00 94.88 95 TYR A CA 1
ATOM 765 C C . TYR A 1 95 ? -4.131 -2.991 13.580 1.00 94.88 95 TYR A C 1
ATOM 767 O O . TYR A 1 95 ? -4.526 -4.102 13.921 1.00 94.88 95 TYR A O 1
ATOM 775 N N . LEU A 1 96 ? -3.546 -2.156 14.434 1.00 94.81 96 LEU A N 1
ATOM 776 C CA . LEU A 1 96 ? -3.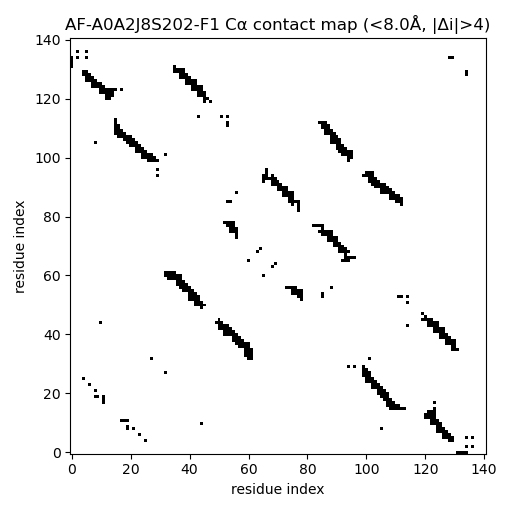350 -2.405 15.857 1.00 94.81 96 LEU A CA 1
ATOM 777 C C . LEU A 1 96 ? -4.269 -1.468 16.657 1.00 94.81 96 LEU A C 1
ATOM 779 O O . LEU A 1 96 ? -3.874 -0.326 16.920 1.00 94.81 96 LEU A O 1
ATOM 783 N N . PRO A 1 97 ? -5.472 -1.921 17.076 1.00 90.62 97 PRO A N 1
ATOM 784 C CA . PRO A 1 97 ? -6.437 -1.074 17.778 1.00 90.62 97 PRO A CA 1
ATOM 785 C C . PRO A 1 97 ? -5.913 -0.466 19.070 1.00 90.62 97 PRO A C 1
ATOM 787 O O . PRO A 1 97 ? -6.158 0.705 19.337 1.00 90.62 97 PRO A O 1
ATOM 790 N N . SER A 1 98 ? -5.136 -1.232 19.837 1.00 91.12 98 SER A N 1
ATOM 791 C CA . SER A 1 98 ? -4.546 -0.774 21.099 1.00 91.12 98 SER A CA 1
ATOM 792 C C . SER A 1 98 ? -3.574 0.394 20.928 1.00 91.12 98 SER A C 1
ATOM 794 O O . SER A 1 98 ? -3.370 1.151 21.872 1.00 91.12 98 SER A O 1
ATOM 796 N N . ALA A 1 99 ? -2.981 0.544 19.742 1.00 91.69 99 ALA A N 1
ATOM 797 C CA . ALA A 1 99 ? -1.991 1.573 19.449 1.00 91.69 99 ALA A CA 1
ATOM 798 C C . ALA A 1 99 ? -2.501 2.650 18.481 1.00 91.69 99 ALA A C 1
ATOM 800 O O . ALA A 1 99 ? -1.768 3.594 18.207 1.00 91.69 99 ALA A O 1
ATOM 801 N N . GLY A 1 100 ? -3.713 2.507 17.933 1.00 92.12 100 GLY A N 1
ATOM 802 C CA . GLY A 1 100 ? -4.231 3.426 16.919 1.00 92.12 100 GLY A CA 1
ATOM 803 C C . GLY A 1 100 ? -3.392 3.445 15.634 1.00 92.12 100 GLY A C 1
ATOM 804 O O . GLY A 1 100 ? -3.189 4.508 15.052 1.00 92.12 100 GLY A O 1
ATOM 805 N N . ARG A 1 101 ? -2.824 2.298 15.233 1.00 93.81 101 ARG A N 1
ATOM 806 C CA . ARG A 1 101 ? -1.799 2.222 14.176 1.00 93.81 101 ARG A CA 1
ATOM 807 C C . ARG A 1 101 ? -2.196 1.306 13.031 1.00 93.81 101 ARG A C 1
ATOM 809 O O . ARG A 1 101 ? -2.454 0.127 13.254 1.00 93.81 101 ARG A O 1
ATOM 816 N N . LEU A 1 102 ? -2.139 1.821 11.807 1.00 92.69 102 LEU A N 1
ATOM 817 C CA . LEU A 1 102 ? -2.207 1.042 10.575 1.00 92.69 102 LEU A CA 1
ATOM 818 C C . LEU A 1 102 ? -0.790 0.717 10.097 1.00 92.69 102 LEU A C 1
ATOM 820 O O . LEU A 1 102 ? 0.008 1.620 9.858 1.00 92.69 102 LEU A O 1
ATOM 824 N N . ASN A 1 103 ? -0.488 -0.564 9.919 1.00 94.06 103 ASN A N 1
ATOM 825 C CA . ASN A 1 103 ? 0.732 -1.030 9.274 1.00 94.06 103 ASN A CA 1
ATOM 826 C C . ASN A 1 103 ? 0.439 -1.416 7.824 1.00 94.06 103 ASN A C 1
ATOM 828 O O . ASN A 1 103 ? -0.500 -2.166 7.548 1.00 94.06 103 ASN A O 1
ATOM 832 N N . VAL A 1 104 ? 1.276 -0.916 6.923 1.00 94.31 104 VAL A N 1
ATOM 833 C CA . VAL A 1 104 ? 1.257 -1.182 5.487 1.00 94.31 104 VAL A CA 1
ATOM 834 C C . VAL A 1 104 ? 2.622 -1.725 5.100 1.00 94.31 104 VAL A C 1
ATOM 836 O O . VAL A 1 104 ? 3.604 -0.984 5.132 1.00 94.31 104 VAL A O 1
ATOM 839 N N . ASP A 1 105 ? 2.695 -2.998 4.720 1.00 93.50 105 ASP A N 1
ATOM 840 C CA . ASP A 1 105 ? 3.926 -3.581 4.192 1.00 93.50 105 ASP A CA 1
ATOM 841 C C . ASP A 1 105 ? 3.858 -3.655 2.665 1.00 93.50 105 ASP A C 1
ATOM 843 O O . ASP A 1 105 ? 2.967 -4.288 2.086 1.00 93.50 105 ASP A O 1
ATOM 847 N N . VAL A 1 106 ? 4.836 -3.034 2.008 1.00 91.56 106 VAL A N 1
ATOM 848 C CA . VAL A 1 106 ? 5.091 -3.199 0.577 1.00 91.56 106 VAL A CA 1
ATOM 849 C C . VAL A 1 106 ? 6.142 -4.290 0.441 1.00 91.56 106 VAL A C 1
ATOM 851 O O . VAL A 1 106 ? 7.316 -4.079 0.742 1.00 91.56 106 VAL A O 1
ATOM 854 N N . ILE A 1 107 ? 5.722 -5.488 0.030 1.00 91.94 107 ILE A N 1
ATOM 855 C CA . ILE A 1 107 ? 6.580 -6.676 0.106 1.00 91.94 107 ILE A CA 1
ATOM 856 C C . ILE A 1 107 ? 7.389 -6.828 -1.180 1.00 91.94 107 ILE A C 1
ATOM 858 O O . ILE A 1 107 ? 8.614 -6.745 -1.167 1.00 91.94 107 ILE A O 1
ATOM 862 N N . ARG A 1 108 ? 6.717 -7.046 -2.312 1.00 89.69 108 ARG A N 1
ATOM 863 C CA . ARG A 1 108 ? 7.363 -7.260 -3.617 1.00 89.69 108 ARG A CA 1
ATOM 864 C C . ARG A 1 108 ? 6.384 -7.049 -4.761 1.00 89.69 108 ARG A C 1
ATOM 866 O O . ARG A 1 108 ? 5.182 -7.166 -4.557 1.00 89.69 108 ARG A O 1
ATOM 873 N N . ALA A 1 109 ? 6.895 -6.828 -5.964 1.00 90.00 109 ALA A N 1
ATOM 874 C CA . ALA A 1 109 ? 6.097 -6.846 -7.187 1.00 90.00 109 ALA A CA 1
ATOM 875 C C . ALA A 1 109 ? 6.542 -7.975 -8.125 1.00 90.00 109 ALA A C 1
ATOM 877 O O . ALA A 1 109 ? 7.660 -8.490 -8.014 1.00 90.00 109 ALA A O 1
ATOM 878 N N . LYS A 1 110 ? 5.675 -8.363 -9.060 1.00 85.69 110 LYS A N 1
ATOM 879 C CA . LYS A 1 110 ? 6.005 -9.319 -10.124 1.00 85.69 110 LYS A CA 1
ATOM 880 C C . LYS A 1 110 ? 5.407 -8.877 -11.454 1.00 85.69 110 LYS A C 1
ATOM 882 O O . LYS A 1 110 ? 4.378 -8.208 -11.478 1.00 85.69 110 LYS A O 1
ATOM 887 N N . GLN A 1 111 ? 6.050 -9.318 -12.537 1.00 84.00 111 GLN A N 1
ATOM 888 C CA . GLN A 1 111 ? 5.583 -9.118 -13.914 1.00 84.00 111 GLN A CA 1
ATOM 889 C C . GLN A 1 111 ? 5.374 -7.635 -14.259 1.00 84.00 111 GLN A C 1
ATOM 891 O O . GLN A 1 111 ? 4.462 -7.304 -15.003 1.00 84.00 111 GLN A O 1
ATOM 896 N N . LEU A 1 112 ? 6.213 -6.743 -13.713 1.00 81.25 112 LEU A N 1
ATOM 897 C CA . LEU A 1 112 ? 6.127 -5.322 -14.040 1.00 81.25 112 LEU A CA 1
ATOM 898 C C . LEU A 1 112 ? 6.470 -5.098 -15.512 1.00 81.25 112 LEU A C 1
ATOM 900 O O . LEU A 1 112 ? 7.552 -5.494 -15.962 1.00 81.25 112 LEU A O 1
ATOM 904 N N . LEU A 1 113 ? 5.572 -4.445 -16.244 1.00 77.69 113 LEU A N 1
ATOM 905 C CA . LEU A 1 113 ? 5.815 -4.091 -17.637 1.00 77.69 113 LEU A CA 1
ATOM 906 C C . LEU A 1 113 ? 7.010 -3.131 -17.740 1.00 77.69 113 LEU A C 1
ATOM 908 O O . LEU A 1 113 ? 7.119 -2.172 -16.975 1.00 77.69 113 LEU A O 1
ATOM 912 N N . GLN A 1 114 ? 7.912 -3.398 -18.686 1.00 63.69 114 GLN A N 1
ATOM 913 C CA . GLN A 1 114 ? 8.961 -2.449 -19.050 1.00 63.69 114 GLN A CA 1
ATOM 914 C C . GLN A 1 114 ? 8.333 -1.296 -19.830 1.00 63.69 114 GLN A C 1
ATOM 916 O O . GLN A 1 114 ? 7.687 -1.513 -20.849 1.00 63.69 114 GLN A O 1
ATOM 921 N N . THR A 1 115 ? 8.519 -0.072 -19.353 1.00 59.06 115 THR A N 1
ATOM 922 C CA . THR A 1 115 ? 8.154 1.123 -20.111 1.00 59.06 115 THR A CA 1
ATOM 923 C C . THR A 1 115 ? 9.301 1.467 -21.063 1.00 59.06 115 THR A C 1
ATOM 925 O O . THR A 1 115 ? 10.431 1.632 -20.612 1.00 59.06 115 THR A O 1
ATOM 928 N N . ASP A 1 116 ? 9.028 1.563 -22.369 1.00 52.75 116 ASP A N 1
ATOM 929 C CA . ASP A 1 116 ? 10.011 1.670 -23.472 1.00 52.75 116 ASP A CA 1
ATOM 930 C C . ASP A 1 116 ? 10.840 2.980 -23.534 1.00 52.75 116 ASP A C 1
ATOM 932 O O . ASP A 1 116 ? 11.308 3.398 -24.596 1.00 52.75 116 ASP A O 1
ATOM 936 N N . VAL A 1 117 ? 11.082 3.662 -22.413 1.00 48.19 117 VAL A N 1
ATOM 937 C CA . VAL A 1 117 ? 11.897 4.886 -22.395 1.00 48.19 117 VAL A CA 1
ATOM 938 C C . VAL A 1 117 ? 13.383 4.519 -22.271 1.00 48.19 117 VAL A C 1
ATOM 940 O O . VAL A 1 117 ? 13.947 4.454 -21.189 1.00 48.19 117 VAL A O 1
ATOM 943 N N . SER A 1 118 ? 13.994 4.242 -23.428 1.00 39.41 118 SER A N 1
ATOM 944 C CA . SER A 1 118 ? 15.411 4.453 -23.793 1.00 39.41 118 SER A CA 1
ATOM 945 C C . SER A 1 118 ? 16.517 4.152 -22.756 1.00 39.41 118 SER A C 1
ATOM 947 O O . SER A 1 118 ? 16.745 4.910 -21.822 1.00 39.41 118 SER A O 1
ATOM 949 N N . GLN A 1 119 ? 17.301 3.100 -23.040 1.00 44.66 119 GLN A N 1
ATOM 950 C CA . GLN A 1 119 ? 18.707 2.854 -22.654 1.00 44.66 119 GLN A CA 1
ATOM 951 C C . GLN A 1 119 ? 19.318 3.777 -21.572 1.00 44.66 119 GLN A C 1
ATOM 953 O O . GLN A 1 119 ? 20.091 4.684 -21.872 1.00 44.66 119 GLN A O 1
ATOM 958 N N . GLY A 1 120 ? 19.073 3.486 -20.290 1.00 43.34 120 GLY A N 1
ATOM 959 C CA . GLY A 1 120 ? 19.786 4.192 -19.222 1.00 43.34 120 GLY A CA 1
ATOM 960 C C . GLY A 1 120 ? 19.329 3.879 -17.802 1.00 43.34 120 GLY A C 1
ATOM 961 O O . GLY A 1 120 ? 18.731 4.711 -17.149 1.00 43.34 120 GLY A O 1
ATOM 962 N N . SER A 1 121 ? 19.697 2.714 -17.257 1.00 49.62 121 SER A N 1
ATOM 963 C CA . SER A 1 121 ? 19.534 2.388 -15.821 1.00 49.62 121 SER A CA 1
ATOM 964 C C . SER A 1 121 ? 18.097 2.477 -15.263 1.00 49.62 121 SER A C 1
ATOM 966 O O . SER A 1 121 ? 17.865 3.190 -14.291 1.00 49.62 121 SER A O 1
ATOM 968 N N . ALA A 1 122 ? 17.172 1.678 -15.804 1.00 50.72 122 ALA A N 1
ATOM 969 C CA . ALA A 1 122 ? 15.812 1.523 -15.272 1.00 50.72 122 ALA A CA 1
ATOM 970 C C . ALA A 1 122 ? 15.810 0.976 -13.830 1.00 50.72 122 ALA A C 1
ATOM 972 O O . ALA A 1 122 ? 16.571 0.054 -13.500 1.00 50.72 122 ALA A O 1
ATOM 973 N N . GLY A 1 123 ? 14.962 1.516 -12.959 1.00 52.78 123 GLY A N 1
ATOM 974 C CA . GLY A 1 123 ? 14.791 1.050 -11.586 1.00 52.78 123 GLY A CA 1
ATOM 975 C C . GLY A 1 123 ? 13.398 1.364 -11.062 1.00 52.78 123 GLY A C 1
ATOM 976 O O . GLY A 1 123 ? 12.966 2.503 -11.109 1.00 52.78 123 GLY A O 1
ATOM 977 N N . ALA A 1 124 ? 12.705 0.373 -10.509 1.00 50.97 124 ALA A N 1
ATOM 978 C CA . ALA A 1 124 ? 11.341 0.534 -10.017 1.00 50.97 124 ALA A CA 1
ATOM 979 C C . ALA A 1 124 ? 11.311 0.957 -8.537 1.00 50.97 124 ALA A C 1
ATOM 981 O O . ALA A 1 124 ? 12.106 0.481 -7.720 1.00 50.97 124 ALA A O 1
ATOM 982 N N . TRP A 1 125 ? 10.366 1.820 -8.173 1.00 51.66 125 TRP A N 1
ATOM 983 C CA . TRP A 1 125 ? 10.049 2.181 -6.786 1.00 51.66 125 TRP A CA 1
ATOM 984 C C . TRP A 1 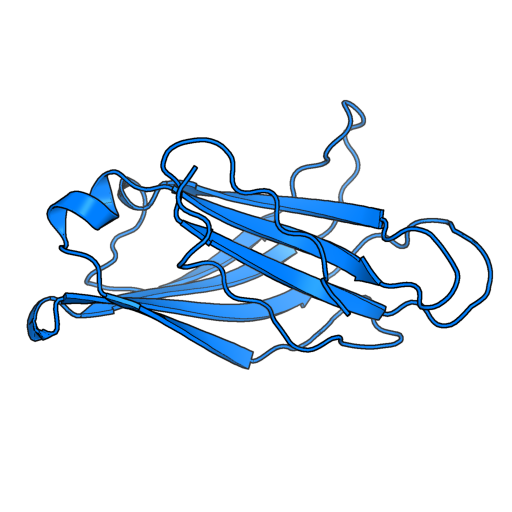125 ? 8.543 2.376 -6.603 1.00 51.66 125 TRP A C 1
ATOM 986 O O . TRP A 1 125 ? 7.806 2.540 -7.576 1.00 51.66 125 TRP A O 1
ATOM 996 N N . THR A 1 126 ? 8.082 2.330 -5.353 1.00 39.25 126 THR A N 1
ATOM 997 C CA . THR A 1 126 ? 6.662 2.439 -5.001 1.00 39.25 126 THR A CA 1
ATOM 998 C C . THR A 1 126 ? 6.445 3.591 -4.020 1.00 39.25 126 THR A C 1
ATOM 1000 O O . THR A 1 126 ? 7.226 3.798 -3.092 1.00 39.25 126 THR A O 1
ATOM 1003 N N . GLN A 1 127 ? 5.364 4.341 -4.208 1.00 43.50 127 GLN A N 1
ATOM 1004 C CA . GLN A 1 127 ? 4.901 5.401 -3.311 1.00 43.50 127 GLN A CA 1
ATOM 1005 C C . GLN A 1 127 ? 3.552 5.020 -2.706 1.00 43.50 127 GLN A C 1
ATOM 1007 O O . GLN A 1 127 ? 2.691 4.548 -3.443 1.00 43.50 127 GLN A O 1
ATOM 1012 N N . THR A 1 128 ? 3.345 5.258 -1.408 1.00 36.44 128 THR A N 1
ATOM 1013 C CA . THR A 1 128 ? 2.075 4.995 -0.705 1.00 36.44 128 THR A CA 1
ATOM 1014 C C . THR A 1 128 ? 1.470 6.283 -0.138 1.00 36.44 128 THR A C 1
ATOM 1016 O O . THR A 1 128 ? 2.170 7.046 0.538 1.00 36.44 128 THR A O 1
ATOM 1019 N N . CYS A 1 129 ? 0.174 6.501 -0.364 1.00 38.12 129 CYS A N 1
ATOM 1020 C CA . CYS A 1 129 ? -0.603 7.661 0.079 1.00 38.12 129 CYS A CA 1
ATOM 1021 C C . CYS A 1 129 ? -1.895 7.218 0.799 1.00 38.12 129 CYS A C 1
ATOM 1023 O O . CYS A 1 129 ? -2.550 6.272 0.364 1.00 38.12 129 CYS A O 1
ATOM 1025 N N . GLU A 1 130 ? -2.291 7.933 1.857 1.00 37.47 130 GLU A N 1
ATOM 1026 C CA . GLU A 1 130 ? -3.561 7.752 2.580 1.00 37.47 130 GLU A CA 1
ATOM 1027 C C . GLU A 1 130 ? -4.414 9.027 2.403 1.00 37.47 130 GLU A C 1
ATOM 1029 O O . GLU A 1 130 ? -4.013 10.108 2.826 1.00 37.47 130 GLU A O 1
ATOM 1034 N N . ASN A 1 131 ? -5.534 8.937 1.674 1.00 37.97 131 ASN A N 1
ATOM 1035 C CA . ASN A 1 131 ? -6.225 10.097 1.073 1.00 37.97 131 ASN A CA 1
ATOM 1036 C C . ASN A 1 131 ? -7.144 10.897 2.008 1.00 37.97 131 ASN A C 1
ATOM 1038 O O . ASN A 1 131 ? -7.950 10.287 2.704 1.00 37.97 131 ASN A O 1
ATOM 1042 N N . GLN A 1 132 ? -7.217 12.225 1.805 1.00 34.03 132 GLN A N 1
ATOM 1043 C CA . GLN A 1 132 ? -8.483 12.987 1.676 1.00 34.03 132 GLN A CA 1
ATOM 1044 C C . GLN A 1 132 ? -8.409 13.911 0.443 1.00 34.03 132 GLN A C 1
ATOM 1046 O O . GLN A 1 132 ? -8.231 15.109 0.574 1.00 34.03 132 GLN A O 1
ATOM 1051 N N . GLU A 1 133 ? -8.564 13.338 -0.753 1.00 30.00 133 GLU A N 1
ATOM 1052 C CA . GLU A 1 133 ? -8.514 14.033 -2.058 1.00 30.00 133 GLU A CA 1
ATOM 1053 C C . GLU A 1 133 ? -7.078 14.310 -2.564 1.00 30.00 133 GLU A C 1
ATOM 1055 O O . GLU A 1 133 ? -6.332 15.103 -1.997 1.00 30.00 133 GLU A O 1
ATOM 1060 N N . ASP A 1 134 ? -6.693 13.577 -3.618 1.00 31.41 134 ASP A N 1
ATOM 1061 C CA . ASP A 1 134 ? -5.462 13.655 -4.424 1.00 31.41 134 ASP A CA 1
ATOM 1062 C C . ASP A 1 134 ? -4.126 13.955 -3.715 1.00 31.41 134 ASP A C 1
ATOM 1064 O O . ASP A 1 134 ? -3.775 15.092 -3.398 1.00 31.41 134 ASP A O 1
ATOM 1068 N N . ILE A 1 135 ? -3.277 12.926 -3.601 1.00 30.42 135 ILE A N 1
ATOM 1069 C CA . ILE A 1 135 ? -1.908 13.068 -3.085 1.00 30.42 135 ILE A CA 1
ATOM 1070 C C . ILE A 1 135 ? -0.888 12.822 -4.205 1.00 30.42 135 ILE A C 1
ATOM 1072 O O . ILE A 1 135 ? -0.467 11.699 -4.481 1.00 30.42 135 ILE A O 1
ATOM 1076 N N . LEU A 1 136 ? -0.489 13.927 -4.840 1.00 30.97 136 LEU A N 1
ATOM 1077 C CA . LEU A 1 136 ? 0.670 14.088 -5.724 1.00 30.97 136 LEU A CA 1
ATOM 1078 C C . LEU A 1 136 ? 1.883 14.510 -4.887 1.00 30.97 136 LEU A C 1
ATOM 1080 O O . LEU A 1 136 ? 1.829 15.566 -4.254 1.00 30.97 136 LEU A O 1
ATOM 1084 N N . LEU A 1 137 ? 2.997 13.768 -4.933 1.00 30.69 137 LEU A N 1
ATOM 1085 C CA . LEU A 1 137 ? 4.245 14.207 -4.299 1.00 30.69 137 LEU A CA 1
ATOM 1086 C C . LEU A 1 137 ? 5.481 13.962 -5.166 1.00 30.69 137 LEU A C 1
ATOM 1088 O O . LEU A 1 137 ? 5.910 12.833 -5.405 1.00 30.69 137 LEU A O 1
ATOM 1092 N N . LYS A 1 138 ? 6.033 15.095 -5.613 1.00 24.55 138 LYS A N 1
ATOM 1093 C CA . LYS A 1 138 ? 7.317 15.259 -6.289 1.00 24.55 138 LYS A CA 1
ATOM 1094 C C . LYS A 1 138 ? 8.469 15.268 -5.282 1.00 24.55 138 LYS A C 1
ATOM 1096 O O . LYS A 1 138 ? 8.338 15.739 -4.159 1.00 24.55 138 LYS A O 1
ATOM 1101 N N . ARG A 1 139 ? 9.624 14.839 -5.782 1.00 26.09 139 ARG A N 1
ATOM 1102 C CA . ARG A 1 139 ? 10.967 15.073 -5.247 1.00 26.09 139 ARG A CA 1
ATOM 1103 C C . ARG A 1 139 ? 11.218 16.580 -5.072 1.00 26.09 139 ARG A C 1
ATOM 1105 O O . ARG A 1 139 ? 11.067 17.315 -6.046 1.00 26.09 139 ARG A O 1
ATOM 1112 N N . HIS A 1 140 ? 11.641 17.024 -3.891 1.00 21.05 140 HIS A N 1
ATOM 1113 C CA . HIS A 1 140 ? 12.481 18.217 -3.786 1.00 21.05 140 HIS A CA 1
ATOM 1114 C C . HIS A 1 140 ? 13.923 17.767 -3.565 1.00 21.05 140 HIS A C 1
ATOM 1116 O O . HIS A 1 140 ? 14.163 16.726 -2.952 1.00 21.05 140 HIS A O 1
ATOM 1122 N N . ASN A 1 141 ? 14.831 18.509 -4.191 1.00 25.72 141 ASN A N 1
ATOM 1123 C CA . ASN A 1 141 ? 16.274 18.385 -4.033 1.00 25.72 141 ASN A CA 1
ATOM 1124 C C . ASN A 1 141 ? 16.677 18.521 -2.561 1.00 25.72 141 ASN A C 1
ATOM 1126 O O . ASN A 1 141 ? 16.039 19.362 -1.885 1.00 25.72 141 ASN A O 1
#

Mean predicted aligned error: 9.24 Å